Protein AF-A0A3D0USV5-F1 (afdb_monomer_lite)

Secondary structure (DSSP, 8-state):
-B-TTTS-B-TT--EEE-TTS-EEETTSHHHHHHHHHHHHHHHS-SS--TTSSSPPPPHHHHHHHHHHHHHHHHHHHHHHHHHHHHHHHHTT---

pLDDT: mean 83.61, std 13.04, range [35.88, 96.06]

Foldseek 3Di:
DQAPVPRHDDVPWDFDQDPVRDTHICPDPSVVLLVVLVCLVPPAACDFDPPDPDTGDHSVRVLVVLCVVVNPVSSVSSVVSNVVVVCVVCVVPDD

Radius of gyration: 15.93 Å; chains: 1; bounding box: 42×31×38 Å

Sequence (95 aa):
MTCPVCGQAHPDERVVKLIDGTEVSSYSEEWRRQCEAMWVLDNLPDKSNRRLKKPKPSKLEYLSNVRDNRGIKGYEILRKEMLWIYKERHGKRTR

Structure (mmCIF, N/CA/C/O backbone):
data_AF-A0A3D0USV5-F1
#
_entry.id   AF-A0A3D0USV5-F1
#
loop_
_atom_site.group_PDB
_atom_site.id
_atom_site.type_symbol
_atom_site.label_atom_id
_atom_site.label_alt_id
_atom_site.label_comp_id
_atom_site.label_asym_id
_atom_site.label_entity_id
_atom_site.label_seq_id
_atom_site.pdbx_PDB_ins_code
_atom_site.Cartn_x
_atom_site.Cartn_y
_atom_site.Cartn_z
_atom_site.occupancy
_atom_site.B_iso_or_equiv
_atom_site.auth_seq_id
_atom_site.auth_comp_id
_atom_site.auth_asym_id
_atom_site.auth_atom_id
_atom_site.pdbx_PDB_model_num
ATOM 1 N N . MET A 1 1 ? -25.071 -3.492 10.079 1.00 53.75 1 MET A N 1
ATOM 2 C CA . MET A 1 1 ? -24.862 -2.028 10.118 1.00 53.75 1 MET A CA 1
ATOM 3 C C . MET A 1 1 ? -24.933 -1.517 8.693 1.00 53.75 1 MET A C 1
ATOM 5 O O . MET A 1 1 ? -24.816 -2.327 7.779 1.00 53.75 1 MET A O 1
ATOM 9 N N . THR A 1 2 ? -25.239 -0.239 8.505 1.00 61.41 2 THR A N 1
ATOM 10 C CA . THR A 1 2 ? -25.300 0.383 7.181 1.00 61.41 2 THR A CA 1
ATOM 11 C C . T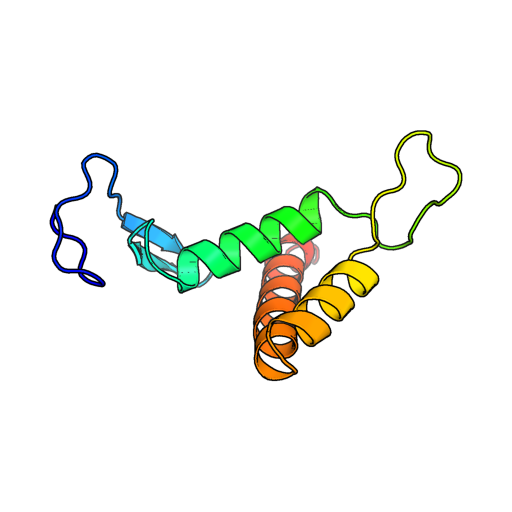HR A 1 2 ? -23.966 1.053 6.905 1.00 61.41 2 THR A C 1
ATOM 13 O O . THR A 1 2 ? -23.510 1.848 7.728 1.00 61.41 2 THR A O 1
ATOM 16 N N . CYS A 1 3 ? -23.359 0.752 5.761 1.00 59.53 3 CYS A N 1
ATOM 17 C CA . CYS A 1 3 ? -22.036 1.250 5.453 1.00 59.53 3 CYS A CA 1
ATOM 18 C C . CYS A 1 3 ? -22.071 2.767 5.278 1.00 59.53 3 CYS A C 1
ATOM 20 O O . CYS A 1 3 ? -22.808 3.254 4.418 1.00 59.53 3 CYS A O 1
ATOM 22 N N . PRO A 1 4 ? -21.269 3.537 6.034 1.00 58.12 4 PRO A N 1
ATOM 23 C CA . PRO A 1 4 ? -21.286 4.996 5.952 1.00 58.12 4 PRO A CA 1
ATOM 24 C C . PRO A 1 4 ? -20.756 5.522 4.610 1.00 58.12 4 PRO A C 1
ATOM 26 O O . PRO A 1 4 ? -20.937 6.695 4.302 1.00 58.12 4 PRO A O 1
ATOM 29 N N . VAL A 1 5 ? -20.120 4.663 3.803 1.00 60.19 5 VAL A N 1
ATOM 30 C CA . VAL A 1 5 ? -19.560 5.018 2.492 1.00 60.19 5 VAL A CA 1
ATOM 31 C C . VAL A 1 5 ? -20.581 4.846 1.361 1.00 60.19 5 VAL A C 1
ATOM 33 O O . VAL A 1 5 ? -20.635 5.683 0.466 1.00 60.19 5 VAL A O 1
ATOM 36 N N . CYS A 1 6 ? -21.397 3.787 1.378 1.00 69.50 6 CYS A N 1
ATOM 37 C CA . CYS A 1 6 ? -22.327 3.472 0.281 1.00 69.50 6 CYS A CA 1
ATOM 38 C C . CYS A 1 6 ? -23.810 3.444 0.689 1.00 69.50 6 CYS A C 1
ATOM 40 O O . CYS A 1 6 ? -24.676 3.297 -0.171 1.00 69.50 6 CYS A O 1
ATOM 42 N N . GLY A 1 7 ? -24.123 3.560 1.982 1.00 68.50 7 GLY A N 1
ATOM 43 C CA . GLY A 1 7 ? -25.489 3.528 2.511 1.00 68.50 7 GLY A CA 1
ATOM 44 C C . GLY A 1 7 ? -26.176 2.159 2.436 1.00 68.50 7 GLY A C 1
ATOM 45 O O . GLY A 1 7 ? -27.362 2.065 2.744 1.00 68.50 7 GLY A O 1
ATOM 46 N N . GLN A 1 8 ? -25.465 1.096 2.046 1.00 73.25 8 GLN A N 1
ATOM 47 C CA . GLN A 1 8 ? -25.997 -0.269 1.984 1.00 73.25 8 GLN A CA 1
ATOM 48 C C . GLN A 1 8 ? -25.618 -1.071 3.230 1.00 73.25 8 GLN A C 1
ATOM 50 O O . GLN A 1 8 ? -24.545 -0.891 3.800 1.00 73.25 8 GLN A O 1
ATOM 55 N N . ALA A 1 9 ? -26.495 -1.980 3.657 1.00 66.50 9 ALA A N 1
ATOM 56 C CA . ALA A 1 9 ? -26.181 -2.912 4.730 1.00 66.50 9 ALA A CA 1
ATOM 57 C C . ALA A 1 9 ? -25.331 -4.064 4.183 1.00 66.50 9 ALA A C 1
ATOM 59 O O . ALA A 1 9 ? -25.837 -4.911 3.445 1.00 66.50 9 ALA A O 1
ATOM 60 N N . HIS A 1 10 ? -24.046 -4.105 4.543 1.00 67.94 10 HIS A N 1
ATOM 61 C CA . HIS A 1 10 ? -23.214 -5.273 4.273 1.00 67.94 10 HIS A CA 1
ATOM 62 C C . HIS A 1 10 ? -23.291 -6.228 5.476 1.00 67.94 10 HIS A C 1
ATOM 64 O O . HIS A 1 10 ? -23.041 -5.798 6.606 1.00 67.94 10 HIS A O 1
ATOM 70 N N . PRO A 1 11 ? -23.654 -7.508 5.271 1.00 65.44 11 PRO A N 1
ATOM 71 C CA . PRO A 1 11 ? -23.830 -8.465 6.366 1.00 65.44 11 PRO A CA 1
ATOM 72 C C . PRO A 1 11 ? -22.542 -8.698 7.171 1.00 65.44 11 PRO A C 1
ATOM 74 O O . PRO A 1 11 ? -22.621 -8.932 8.373 1.00 65.44 11 PRO A O 1
ATOM 77 N N . ASP A 1 12 ? -21.375 -8.537 6.541 1.00 73.06 12 ASP A N 1
ATOM 78 C CA . ASP A 1 12 ? -20.055 -8.720 7.159 1.00 73.06 12 ASP A CA 1
ATOM 79 C C . ASP A 1 12 ? -19.361 -7.396 7.530 1.00 73.06 12 ASP A C 1
ATOM 81 O O . ASP A 1 12 ? -18.149 -7.360 7.767 1.00 73.06 12 ASP A O 1
ATOM 85 N N . GLU A 1 13 ? -20.096 -6.278 7.550 1.00 71.62 13 GLU A N 1
ATOM 86 C CA . GLU A 1 13 ? -19.516 -4.996 7.942 1.00 71.62 13 GLU A CA 1
ATOM 87 C C . GLU A 1 13 ? -19.086 -4.999 9.405 1.00 71.62 13 GLU A C 1
ATOM 89 O O . GLU A 1 13 ? -19.881 -5.236 10.317 1.00 71.62 13 GLU A O 1
ATOM 94 N N . ARG A 1 14 ? -17.816 -4.655 9.621 1.00 80.19 14 ARG A N 1
ATOM 95 C CA . ARG A 1 14 ? -17.237 -4.474 10.948 1.00 80.19 14 ARG A CA 1
ATOM 96 C C . ARG A 1 14 ? -16.439 -3.185 11.014 1.00 80.19 14 ARG A C 1
ATOM 98 O O . ARG A 1 14 ? -15.846 -2.753 10.025 1.00 80.19 14 ARG A O 1
ATOM 105 N N . VAL A 1 15 ? -16.382 -2.613 12.207 1.00 84.12 15 VAL A N 1
ATOM 106 C CA . VAL A 1 15 ? -15.464 -1.520 12.514 1.00 84.12 15 VAL A CA 1
ATOM 107 C C . VAL A 1 15 ? -14.078 -2.121 12.736 1.00 84.12 15 VAL A C 1
ATOM 109 O O . VAL A 1 15 ? -13.914 -3.063 13.512 1.00 84.12 15 VAL A O 1
ATOM 112 N N . VAL A 1 16 ? -13.090 -1.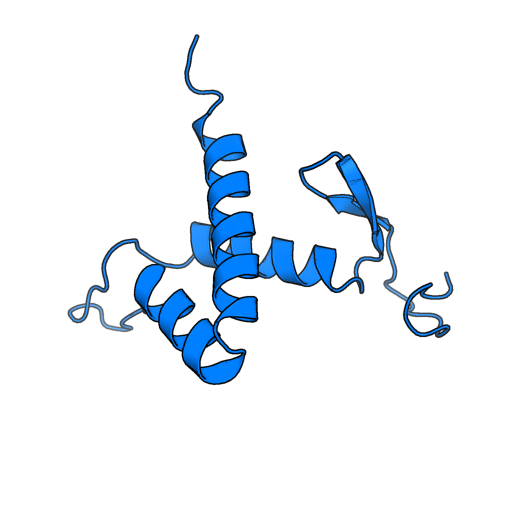617 12.005 1.00 84.81 16 VAL A N 1
ATOM 113 C CA . VAL A 1 16 ? -11.686 -2.010 12.106 1.00 84.81 16 VAL A CA 1
ATOM 114 C C . VAL A 1 16 ? -10.865 -0.822 12.573 1.00 84.81 16 VAL A C 1
ATOM 116 O O . VAL A 1 16 ? -11.090 0.313 12.159 1.00 84.81 16 VAL A O 1
ATOM 119 N N . LYS A 1 17 ? -9.894 -1.100 13.437 1.00 85.50 17 LYS A N 1
ATOM 120 C CA . LYS A 1 17 ? -8.954 -0.098 13.916 1.00 85.50 17 LYS A CA 1
ATOM 121 C C . LYS A 1 17 ? -7.738 -0.076 12.999 1.00 85.50 17 LYS A C 1
ATOM 123 O O . LYS A 1 17 ? -7.050 -1.089 12.864 1.00 85.50 17 LYS A O 1
ATOM 128 N N . LEU A 1 18 ? -7.495 1.069 12.378 1.00 84.88 18 LEU A N 1
ATOM 129 C CA . LEU A 1 18 ? -6.294 1.336 11.605 1.00 84.88 18 LEU A CA 1
ATOM 130 C C . LEU A 1 18 ? -5.072 1.457 12.526 1.00 84.88 18 LEU A C 1
ATOM 132 O O . LEU A 1 18 ? -5.184 1.610 13.745 1.00 84.88 18 LEU A O 1
ATOM 136 N N . ILE A 1 19 ? -3.877 1.403 11.941 1.00 79.50 19 ILE A N 1
ATOM 137 C CA . ILE A 1 19 ? -2.601 1.491 12.674 1.00 79.50 19 ILE A CA 1
ATOM 138 C C . ILE A 1 19 ? -2.416 2.831 13.426 1.00 79.50 19 ILE A C 1
ATOM 140 O O . ILE A 1 19 ? -1.698 2.874 14.420 1.00 79.50 19 ILE A O 1
ATOM 144 N N . ASP A 1 20 ? -3.109 3.900 13.028 1.00 77.50 20 ASP A N 1
ATOM 145 C CA . ASP A 1 20 ? -3.107 5.233 13.664 1.00 77.50 20 ASP A CA 1
ATOM 146 C C . ASP A 1 20 ? -4.105 5.294 14.823 1.00 77.50 20 ASP A C 1
ATOM 148 O O . ASP A 1 20 ? -4.168 6.280 15.553 1.00 77.50 20 ASP A O 1
ATOM 152 N N . GLY A 1 21 ? -4.871 4.222 15.010 1.00 81.31 21 GLY A N 1
ATOM 153 C CA . GLY A 1 21 ? -5.927 4.120 15.992 1.00 81.31 21 GLY A CA 1
ATOM 154 C C . GLY A 1 21 ? -7.284 4.609 15.503 1.00 81.31 21 GLY A C 1
ATOM 155 O O . GLY A 1 21 ? -8.235 4.503 16.275 1.00 81.31 21 GLY A O 1
ATOM 156 N N . THR A 1 22 ? -7.391 5.080 14.257 1.00 84.25 22 THR A N 1
ATOM 157 C CA . THR A 1 22 ? -8.657 5.512 13.664 1.00 84.25 22 THR A CA 1
ATOM 158 C C . THR A 1 22 ? -9.563 4.307 13.429 1.00 84.25 22 THR A C 1
ATOM 160 O O . THR A 1 22 ? -9.142 3.287 12.883 1.00 84.25 22 THR A O 1
ATOM 163 N N . GLU A 1 23 ? -10.821 4.413 13.841 1.00 86.94 23 GLU A N 1
ATOM 164 C CA . GLU A 1 23 ? -11.830 3.386 13.599 1.00 86.94 23 GLU A CA 1
ATOM 165 C C . GLU A 1 23 ? -12.555 3.671 12.286 1.00 86.94 23 GLU A C 1
ATOM 167 O O . GLU A 1 23 ? -13.173 4.720 12.112 1.00 86.94 23 GLU A O 1
ATOM 172 N N . VAL A 1 24 ? -12.469 2.731 11.349 1.00 84.69 24 VAL A N 1
ATOM 173 C CA . VAL A 1 24 ? -13.099 2.835 10.030 1.00 84.69 24 VAL A CA 1
ATOM 174 C C . VAL A 1 24 ? -13.929 1.594 9.735 1.00 84.69 24 VAL A C 1
ATOM 176 O O . VAL A 1 24 ? -13.760 0.546 10.355 1.00 84.69 24 VAL A O 1
ATOM 179 N N . SER A 1 25 ? -14.829 1.679 8.758 1.00 84.62 25 SER A N 1
ATOM 180 C CA . SER A 1 25 ? -15.504 0.488 8.235 1.00 84.62 25 SER A CA 1
ATOM 181 C C . SER A 1 25 ? -14.504 -0.430 7.523 1.00 84.62 25 SER A C 1
ATOM 183 O O . SER A 1 25 ? -13.589 0.032 6.834 1.00 84.62 25 SER A O 1
ATOM 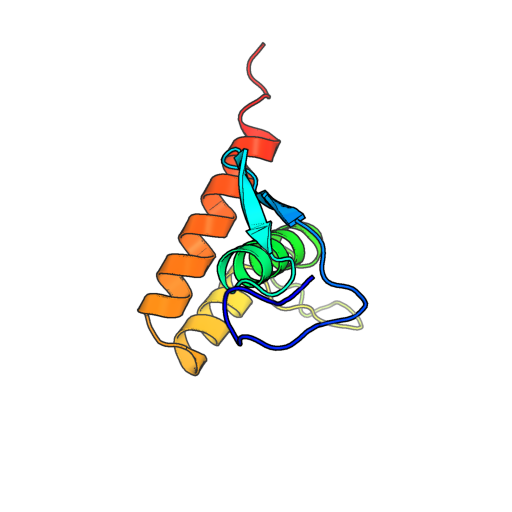185 N N . SER A 1 26 ? -14.720 -1.742 7.607 1.00 83.25 26 SER A N 1
ATOM 186 C CA . SER A 1 26 ? -14.006 -2.753 6.821 1.00 83.25 26 SER A CA 1
ATOM 187 C C . SER A 1 26 ? -14.185 -2.607 5.306 1.00 83.25 26 SER A C 1
ATOM 189 O O . SER A 1 26 ? -13.485 -3.273 4.548 1.00 83.25 26 SER A O 1
ATOM 191 N N . TYR A 1 27 ? -15.114 -1.763 4.857 1.00 80.31 27 TYR A N 1
ATOM 192 C CA . TYR A 1 27 ? -15.315 -1.421 3.448 1.00 80.31 27 TYR A CA 1
ATOM 193 C C . TYR A 1 27 ? -14.730 -0.053 3.070 1.00 80.31 27 TYR A C 1
ATOM 195 O O . TYR A 1 27 ? -14.855 0.367 1.923 1.00 80.31 27 TYR A O 1
ATOM 203 N N . SER A 1 28 ? -14.086 0.647 4.009 1.00 84.81 28 SER A N 1
ATOM 204 C CA . SER A 1 28 ? -13.437 1.928 3.723 1.00 84.81 28 SER A CA 1
ATOM 205 C C . SER A 1 28 ? -12.224 1.759 2.803 1.00 84.81 28 SER A C 1
ATOM 207 O O . SER A 1 28 ? -11.504 0.753 2.840 1.00 84.81 28 SER A O 1
ATOM 209 N N . GLU A 1 29 ? -11.971 2.781 1.988 1.00 85.50 29 GLU A N 1
ATOM 210 C CA . GLU A 1 29 ? -10.797 2.829 1.116 1.00 85.50 29 GLU A CA 1
ATOM 211 C C . GLU A 1 29 ? -9.503 2.899 1.937 1.00 85.50 29 GLU A C 1
ATOM 213 O O . GLU A 1 29 ? -8.474 2.359 1.536 1.00 85.50 29 GLU A O 1
ATOM 218 N N . GLU A 1 30 ? -9.555 3.510 3.116 1.00 87.75 30 GLU A N 1
ATOM 219 C CA . GLU A 1 30 ? -8.471 3.584 4.088 1.00 87.75 30 GLU A CA 1
ATOM 220 C C . GLU A 1 30 ? -8.070 2.191 4.577 1.00 87.75 30 GLU A C 1
ATOM 222 O O . GLU A 1 30 ? -6.891 1.831 4.505 1.00 87.75 30 GLU A O 1
ATOM 227 N N . TRP A 1 31 ? -9.042 1.363 4.975 1.00 88.50 31 TRP A N 1
ATOM 228 C CA . TRP A 1 31 ? -8.769 -0.024 5.348 1.00 88.50 31 TRP A CA 1
ATOM 229 C C . TRP A 1 31 ? -8.211 -0.828 4.175 1.00 88.50 31 TRP A C 1
ATOM 231 O O . TRP A 1 31 ? -7.218 -1.542 4.322 1.00 88.50 31 TRP A O 1
ATOM 241 N N . ARG A 1 32 ? -8.789 -0.667 2.979 1.00 89.12 32 ARG A N 1
ATOM 242 C CA . ARG A 1 32 ? -8.315 -1.353 1.771 1.00 89.12 32 ARG A CA 1
ATOM 243 C C . ARG A 1 32 ? -6.858 -1.012 1.450 1.00 89.12 32 ARG A C 1
ATOM 245 O O . ARG A 1 32 ? -6.077 -1.913 1.138 1.00 89.12 32 ARG A O 1
ATOM 252 N N . ARG A 1 33 ? -6.479 0.266 1.561 1.00 90.25 33 ARG A N 1
ATOM 253 C CA . ARG A 1 33 ? -5.099 0.743 1.358 1.00 90.25 33 ARG A CA 1
ATOM 254 C C . ARG A 1 33 ? -4.147 0.160 2.389 1.00 90.25 33 ARG A C 1
ATOM 256 O O . ARG A 1 33 ? -3.066 -0.296 2.021 1.00 90.25 33 ARG A O 1
ATOM 263 N N . GLN A 1 34 ? -4.551 0.129 3.655 1.00 90.50 34 GLN A N 1
ATOM 264 C CA . GLN A 1 34 ? -3.731 -0.445 4.715 1.00 90.50 34 GLN A CA 1
ATOM 265 C C . GLN A 1 34 ? -3.533 -1.954 4.521 1.00 90.50 34 GLN A C 1
ATOM 267 O O . GLN A 1 34 ? -2.409 -2.445 4.630 1.00 90.50 34 GLN A O 1
ATOM 272 N N . CYS A 1 35 ? -4.585 -2.690 4.149 1.00 92.62 35 CYS A N 1
ATOM 273 C CA . CYS A 1 35 ? -4.475 -4.099 3.771 1.00 92.62 35 CYS A CA 1
ATOM 274 C C . CYS A 1 35 ? -3.517 -4.313 2.598 1.00 92.62 35 CYS A C 1
ATOM 276 O O . CYS A 1 35 ? -2.686 -5.218 2.655 1.00 92.62 35 CYS A O 1
ATOM 278 N N . GLU A 1 36 ? -3.604 -3.487 1.553 1.00 94.88 36 GLU A N 1
ATOM 279 C CA . GLU A 1 36 ? -2.698 -3.565 0.407 1.00 94.88 36 GLU A CA 1
ATOM 280 C C . GLU A 1 36 ? -1.243 -3.319 0.830 1.00 94.88 36 GLU A C 1
ATOM 282 O O . GLU A 1 36 ? -0.363 -4.112 0.495 1.00 94.88 36 GLU A O 1
ATOM 287 N N . ALA A 1 37 ? -0.986 -2.280 1.626 1.00 94.31 37 ALA A N 1
ATOM 288 C CA . ALA A 1 37 ? 0.348 -1.970 2.128 1.00 94.31 37 ALA A CA 1
ATOM 289 C C . ALA A 1 37 ? 0.929 -3.107 2.987 1.00 94.31 37 ALA A C 1
ATOM 291 O O . ALA A 1 37 ? 2.081 -3.499 2.785 1.00 94.31 37 ALA A O 1
ATOM 292 N N . MET A 1 38 ? 0.135 -3.681 3.901 1.00 93.31 38 MET A N 1
ATOM 293 C CA . MET A 1 38 ? 0.543 -4.848 4.695 1.00 93.31 38 MET A CA 1
ATOM 294 C C . MET A 1 38 ? 0.847 -6.049 3.803 1.00 93.31 38 MET A C 1
ATOM 296 O O . MET A 1 38 ? 1.909 -6.657 3.927 1.00 93.31 38 MET A O 1
ATOM 300 N N . TRP A 1 39 ? -0.045 -6.357 2.858 1.00 95.50 39 TRP A N 1
ATOM 301 C CA . TRP A 1 39 ? 0.134 -7.483 1.949 1.00 95.50 39 TRP A CA 1
ATOM 302 C C . TRP A 1 39 ? 1.427 -7.356 1.141 1.00 95.50 39 TRP A C 1
ATOM 304 O O . TRP A 1 39 ? 2.182 -8.327 1.060 1.00 95.50 39 TRP A O 1
ATOM 314 N N . VAL A 1 40 ? 1.722 -6.166 0.604 1.00 94.88 40 VAL A N 1
ATOM 315 C CA . VAL A 1 40 ? 2.965 -5.893 -0.135 1.00 94.88 40 VAL A CA 1
ATOM 316 C C . VAL A 1 40 ? 4.190 -6.105 0.754 1.00 94.88 40 VAL A C 1
ATOM 318 O O . VAL A 1 40 ? 5.160 -6.730 0.319 1.00 94.88 40 VAL A O 1
ATOM 321 N N . LEU A 1 41 ? 4.162 -5.611 1.994 1.00 93.00 41 LEU A N 1
ATOM 322 C CA . LEU A 1 41 ? 5.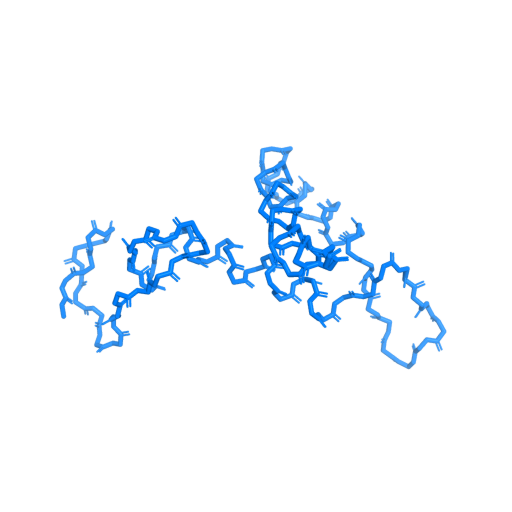276 -5.767 2.929 1.00 93.00 41 LEU A CA 1
ATOM 323 C C . LEU A 1 41 ? 5.537 -7.235 3.290 1.00 93.00 41 LEU A C 1
ATOM 325 O O . LEU A 1 41 ? 6.698 -7.644 3.321 1.00 93.00 41 LEU A O 1
ATOM 329 N N . ASP A 1 42 ? 4.473 -8.006 3.510 1.00 92.25 42 ASP A N 1
ATOM 330 C CA . ASP A 1 42 ? 4.545 -9.387 3.994 1.00 92.25 42 ASP A CA 1
ATOM 331 C C . ASP A 1 42 ? 4.805 -10.411 2.876 1.00 92.25 42 ASP A C 1
ATOM 333 O O . ASP A 1 42 ? 5.439 -11.440 3.108 1.00 92.25 42 ASP A O 1
ATOM 337 N N . ASN A 1 43 ? 4.345 -10.148 1.646 1.00 90.94 43 ASN A N 1
ATOM 338 C CA . ASN A 1 43 ? 4.349 -11.151 0.572 1.00 90.94 43 ASN A CA 1
ATOM 339 C C . ASN A 1 43 ? 5.368 -10.905 -0.540 1.00 90.94 43 ASN A C 1
ATOM 341 O O . ASN A 1 43 ? 5.703 -11.863 -1.259 1.00 90.94 43 ASN A O 1
ATOM 345 N N . LEU A 1 44 ? 5.829 -9.660 -0.712 1.00 92.88 44 LEU A N 1
ATOM 346 C CA . LEU A 1 44 ? 6.746 -9.291 -1.788 1.00 92.88 44 LEU A CA 1
ATOM 347 C C . LEU A 1 44 ? 8.181 -9.091 -1.279 1.00 92.88 44 LEU A C 1
ATOM 349 O O . LEU A 1 44 ? 8.411 -8.431 -0.261 1.00 92.88 44 LEU A O 1
ATOM 353 N N . PRO A 1 45 ? 9.185 -9.630 -1.990 1.00 90.88 45 PRO A N 1
ATOM 354 C CA . PRO A 1 45 ? 10.583 -9.440 -1.631 1.00 90.88 45 PRO A CA 1
ATOM 355 C C . PRO A 1 45 ? 11.052 -8.008 -1.926 1.00 90.88 45 PRO A C 1
ATOM 357 O O . PRO A 1 45 ? 10.478 -7.299 -2.753 1.00 90.88 45 PRO A O 1
ATOM 360 N N . ASP A 1 46 ? 12.146 -7.582 -1.294 1.00 88.25 46 ASP A N 1
ATOM 361 C CA . ASP A 1 46 ? 12.767 -6.282 -1.607 1.00 88.25 46 ASP A CA 1
ATOM 362 C C . ASP A 1 46 ? 13.427 -6.279 -2.989 1.00 88.25 46 ASP A C 1
ATOM 364 O O . ASP A 1 46 ? 13.463 -5.256 -3.669 1.00 88.25 46 ASP A O 1
ATOM 368 N N . LYS A 1 47 ? 13.923 -7.443 -3.426 1.00 85.88 47 LYS A N 1
ATOM 369 C CA . LYS A 1 47 ? 14.532 -7.649 -4.741 1.00 85.88 47 LYS A CA 1
ATOM 370 C C . LYS A 1 47 ? 13.816 -8.768 -5.481 1.00 85.88 47 LYS A C 1
ATO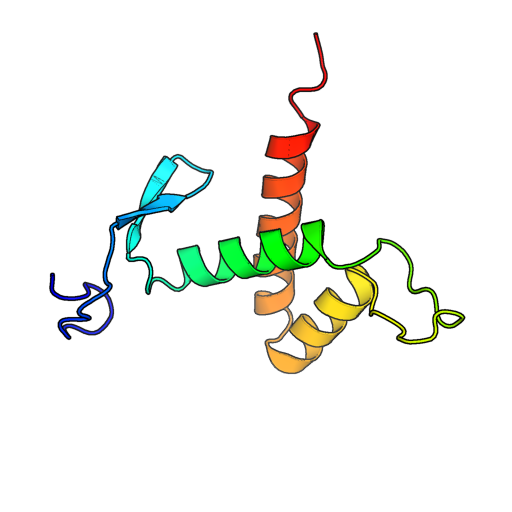M 372 O O . LYS A 1 47 ? 13.576 -9.839 -4.927 1.00 85.88 47 LYS A O 1
ATOM 377 N N . SER A 1 48 ? 13.512 -8.514 -6.748 1.00 82.00 48 SER A N 1
ATOM 378 C CA . SER A 1 48 ? 12.924 -9.501 -7.647 1.00 82.00 48 SER A CA 1
ATOM 379 C C . SER A 1 48 ? 13.906 -10.649 -7.835 1.00 82.00 48 SER A C 1
ATOM 381 O O . SER A 1 48 ? 15.051 -10.427 -8.236 1.00 82.00 48 SER A O 1
ATOM 383 N N . ASN A 1 49 ? 13.483 -11.878 -7.546 1.00 80.69 49 ASN A N 1
ATOM 384 C CA . ASN A 1 49 ? 14.284 -13.057 -7.849 1.00 80.69 49 ASN A CA 1
ATOM 385 C C . ASN A 1 49 ? 13.673 -13.803 -9.034 1.00 80.69 49 ASN A C 1
ATOM 387 O O . ASN A 1 49 ? 12.800 -14.659 -8.881 1.00 80.69 49 ASN A O 1
ATOM 391 N N . ARG A 1 50 ? 14.179 -13.483 -10.229 1.00 75.88 50 ARG A N 1
ATOM 392 C CA . ARG A 1 50 ? 13.736 -14.075 -11.500 1.00 75.88 50 ARG A CA 1
ATOM 393 C C . ARG A 1 50 ? 14.102 -15.553 -11.658 1.00 75.88 50 ARG A C 1
ATOM 395 O O . ARG A 1 50 ? 13.618 -16.190 -12.582 1.00 75.88 50 ARG A O 1
ATOM 402 N N . ARG A 1 51 ? 14.945 -16.101 -10.774 1.00 80.31 51 ARG A N 1
ATOM 403 C CA . ARG A 1 51 ? 15.358 -17.514 -10.804 1.00 80.31 51 ARG A CA 1
ATOM 404 C C . ARG A 1 51 ? 14.390 -18.439 -10.061 1.00 80.31 51 ARG A C 1
ATOM 406 O O . ARG A 1 51 ? 14.568 -19.651 -10.092 1.00 80.31 51 ARG A O 1
ATOM 413 N N . LEU A 1 52 ? 13.386 -17.895 -9.369 1.00 79.88 52 LEU A N 1
ATOM 414 C CA . LEU A 1 52 ? 12.369 -18.704 -8.701 1.00 79.88 52 LEU A CA 1
ATOM 415 C C . LEU A 1 52 ? 11.402 -19.316 -9.719 1.00 79.88 52 LEU A C 1
ATOM 417 O O . LEU A 1 52 ? 10.996 -18.658 -10.671 1.00 79.88 52 LEU A O 1
ATOM 421 N N . LYS A 1 53 ? 10.940 -20.544 -9.439 1.00 80.56 53 LYS A N 1
ATOM 422 C CA . LYS A 1 53 ? 9.905 -21.250 -10.222 1.00 80.56 53 LYS A CA 1
ATOM 423 C C . LYS A 1 53 ? 8.628 -20.416 -10.421 1.00 80.56 53 LYS A C 1
ATOM 425 O O . LYS A 1 53 ? 7.914 -20.606 -11.398 1.00 80.56 53 LYS A O 1
ATOM 430 N N . LYS A 1 54 ? 8.335 -19.507 -9.484 1.00 80.88 54 LYS A N 1
ATOM 431 C CA . LYS A 1 54 ? 7.288 -18.485 -9.589 1.00 80.88 54 LYS A CA 1
ATOM 432 C C . LYS A 1 54 ? 7.896 -17.129 -9.211 1.00 80.88 54 LYS A C 1
ATOM 434 O O . LYS A 1 54 ? 8.003 -16.850 -8.013 1.00 80.88 54 LYS A O 1
ATOM 439 N N . PRO A 1 55 ? 8.355 -16.321 -10.181 1.00 83.06 55 PRO A N 1
ATOM 440 C CA . PRO A 1 55 ? 8.936 -15.022 -9.883 1.00 83.06 55 PRO A CA 1
ATOM 441 C C . PRO A 1 55 ? 7.861 -14.107 -9.292 1.00 83.06 55 PRO A C 1
ATOM 443 O O . PRO A 1 55 ? 6.758 -13.995 -9.825 1.00 83.06 55 PRO A O 1
ATOM 446 N N . LYS A 1 56 ? 8.185 -13.469 -8.167 1.00 86.81 56 LYS A N 1
ATOM 447 C CA . LYS A 1 56 ? 7.354 -12.427 -7.561 1.00 86.81 56 LYS A CA 1
ATOM 448 C C . LYS A 1 56 ? 7.955 -11.063 -7.891 1.00 86.81 56 LYS A C 1
ATOM 450 O O . LYS A 1 56 ? 9.184 -10.945 -7.831 1.00 86.81 56 LYS A O 1
ATOM 455 N N . PRO A 1 57 ? 7.130 -10.045 -8.189 1.00 90.75 57 PRO A N 1
ATOM 456 C CA . PRO A 1 57 ? 7.634 -8.688 -8.299 1.00 90.75 57 PRO A CA 1
ATOM 457 C C . PRO A 1 57 ? 8.224 -8.255 -6.956 1.00 90.75 57 PRO A C 1
ATOM 459 O O . PRO A 1 57 ? 7.750 -8.652 -5.889 1.00 90.75 57 PRO A O 1
ATOM 462 N N . SER A 1 58 ? 9.261 -7.432 -7.007 1.00 94.06 58 SER A N 1
ATOM 463 C CA . SER A 1 58 ? 9.730 -6.712 -5.830 1.00 94.06 58 SER A CA 1
ATOM 464 C C . SER A 1 58 ? 8.688 -5.705 -5.343 1.00 94.06 58 SER A C 1
ATOM 466 O O . SER A 1 58 ? 7.823 -5.264 -6.104 1.00 94.06 58 SER A O 1
ATOM 468 N N . LYS A 1 59 ? 8.817 -5.270 -4.085 1.00 93.94 59 LYS A N 1
ATOM 469 C CA . LYS A 1 59 ? 8.026 -4.157 -3.535 1.00 93.94 59 LYS A CA 1
ATOM 470 C C . LYS A 1 59 ? 8.083 -2.907 -4.429 1.00 93.94 59 LYS A C 1
ATOM 472 O O . LYS A 1 59 ? 7.065 -2.253 -4.637 1.00 93.94 59 LYS A O 1
ATOM 477 N N . LEU A 1 60 ? 9.257 -2.600 -4.992 1.00 93.62 60 LEU A N 1
ATOM 478 C CA . LEU A 1 60 ? 9.443 -1.469 -5.907 1.00 93.62 60 LEU A CA 1
ATOM 479 C C . LEU A 1 60 ? 8.734 -1.680 -7.248 1.00 93.62 60 LEU A C 1
ATOM 481 O O . LEU A 1 60 ? 8.034 -0.779 -7.694 1.00 93.62 60 LEU A O 1
ATOM 485 N N . GLU A 1 61 ? 8.858 -2.861 -7.860 1.00 94.06 61 GLU A N 1
ATOM 486 C CA . GLU A 1 61 ? 8.145 -3.187 -9.108 1.00 94.06 61 GLU A CA 1
ATOM 487 C C . GLU A 1 61 ? 6.622 -3.127 -8.917 1.00 94.06 61 GLU A C 1
ATOM 489 O O . GLU A 1 61 ? 5.913 -2.616 -9.781 1.00 94.06 61 GLU A O 1
ATOM 494 N N . TYR A 1 62 ? 6.108 -3.582 -7.769 1.00 95.44 62 TYR A N 1
ATOM 495 C CA . TYR A 1 62 ? 4.685 -3.455 -7.450 1.00 95.44 62 TYR A CA 1
ATOM 496 C C . TYR A 1 62 ? 4.253 -1.989 -7.355 1.00 95.44 62 TYR A C 1
ATOM 498 O O . TYR A 1 62 ? 3.254 -1.601 -7.957 1.00 95.44 62 TYR A O 1
ATOM 506 N N . LEU A 1 63 ? 5.021 -1.152 -6.651 1.00 94.88 63 LEU A N 1
ATOM 507 C CA . LEU A 1 63 ? 4.747 0.282 -6.569 1.00 94.88 63 LEU A CA 1
ATOM 508 C C . LEU A 1 63 ? 4.805 0.959 -7.947 1.00 94.88 63 LEU A C 1
ATOM 510 O O . LEU A 1 63 ? 3.949 1.789 -8.247 1.00 94.88 63 LEU A O 1
ATOM 514 N N . SER A 1 64 ? 5.760 0.591 -8.805 1.00 95.19 64 SER A N 1
ATOM 515 C CA . SER A 1 64 ? 5.803 1.064 -10.194 1.00 95.19 64 SER A CA 1
ATOM 516 C C . SER A 1 64 ? 4.535 0.683 -10.956 1.00 95.19 64 SER A C 1
ATOM 518 O O . SER A 1 64 ? 3.911 1.558 -11.546 1.00 95.19 64 SER A O 1
ATOM 520 N N . ASN A 1 65 ? 4.067 -0.562 -10.844 1.00 94.94 65 ASN A N 1
ATOM 521 C CA . ASN A 1 65 ? 2.800 -0.965 -11.456 1.00 94.94 65 ASN A CA 1
ATOM 522 C C . ASN A 1 65 ? 1.612 -0.161 -10.903 1.00 94.94 65 ASN A C 1
ATOM 524 O O . ASN A 1 65 ? 0.723 0.226 -11.658 1.00 94.94 65 ASN A O 1
ATOM 528 N N . VAL A 1 66 ? 1.581 0.132 -9.600 1.00 95.25 66 VAL A N 1
ATOM 529 C CA . VAL A 1 66 ? 0.540 0.989 -9.008 1.00 95.25 66 VAL A CA 1
ATOM 530 C C . VAL A 1 66 ? 0.598 2.401 -9.579 1.00 95.25 66 VAL A C 1
ATOM 532 O O . VAL A 1 66 ? -0.450 2.960 -9.888 1.00 95.25 66 VAL A O 1
ATOM 535 N N . ARG A 1 67 ? 1.793 2.967 -9.771 1.00 95.19 67 ARG A N 1
ATOM 536 C CA . ARG A 1 67 ? 1.966 4.267 -10.430 1.00 95.19 67 ARG A CA 1
ATOM 537 C C . ARG A 1 67 ? 1.403 4.250 -11.847 1.00 95.19 67 ARG A C 1
ATOM 539 O O . ARG A 1 67 ? 0.712 5.186 -12.230 1.00 95.19 67 ARG A O 1
ATOM 546 N N . ASP A 1 68 ? 1.690 3.201 -12.604 1.00 96.06 68 ASP A N 1
ATOM 547 C CA . ASP A 1 68 ? 1.310 3.123 -14.012 1.00 96.06 68 ASP A CA 1
ATOM 548 C C . ASP A 1 68 ? -0.212 2.913 -14.173 1.00 96.06 68 ASP A C 1
ATOM 550 O O . ASP A 1 68 ? -0.810 3.435 -15.108 1.00 96.06 68 ASP A O 1
ATOM 554 N N . ASN A 1 69 ? -0.867 2.235 -13.218 1.00 95.81 69 ASN A N 1
ATOM 555 C CA . ASN A 1 69 ? -2.317 1.987 -13.243 1.00 95.81 69 ASN A CA 1
ATOM 556 C C . ASN A 1 69 ? -3.162 3.057 -12.526 1.00 95.81 69 ASN A C 1
ATOM 558 O O . ASN A 1 69 ? -4.289 3.327 -12.931 1.00 95.81 69 ASN A O 1
ATOM 562 N N . ARG A 1 70 ? -2.664 3.631 -11.423 1.00 93.12 70 ARG A N 1
ATOM 563 C CA . ARG A 1 70 ? -3.406 4.557 -10.538 1.00 93.12 70 ARG A CA 1
ATOM 564 C C . ARG A 1 70 ? -2.810 5.970 -10.506 1.00 93.12 70 ARG A C 1
ATOM 566 O O . ARG A 1 70 ? -3.279 6.827 -9.756 1.00 93.12 70 ARG A O 1
ATOM 573 N N . GLY A 1 71 ? -1.766 6.222 -11.292 1.00 95.56 71 GLY A N 1
ATOM 574 C CA . GLY A 1 71 ? -1.046 7.490 -11.347 1.00 95.56 71 GLY A CA 1
ATOM 575 C C . GLY A 1 71 ? -0.086 7.718 -10.175 1.00 95.56 71 GLY A C 1
ATOM 576 O O . GLY A 1 71 ? -0.009 6.950 -9.211 1.00 95.56 71 GLY A O 1
ATOM 577 N N . ILE A 1 72 ? 0.636 8.843 -10.236 1.00 94.56 72 ILE A N 1
ATOM 578 C CA . ILE A 1 72 ? 1.618 9.244 -9.214 1.00 94.56 72 ILE A CA 1
ATOM 579 C C . ILE A 1 72 ? 1.001 9.359 -7.816 1.00 94.56 72 ILE A C 1
ATOM 581 O O . ILE A 1 72 ? 1.603 8.924 -6.840 1.00 94.56 72 ILE A O 1
ATOM 585 N N . LYS A 1 73 ? -0.244 9.841 -7.725 1.00 93.31 73 LYS A N 1
ATOM 586 C CA . LYS A 1 73 ? -0.964 9.970 -6.452 1.00 93.31 73 LYS A CA 1
ATOM 587 C C . LYS A 1 73 ? -1.186 8.610 -5.787 1.00 93.31 73 LYS A C 1
ATOM 589 O O . LYS A 1 73 ? -0.957 8.474 -4.591 1.00 93.31 73 LYS A O 1
ATOM 594 N N . GLY A 1 74 ? -1.585 7.591 -6.555 1.00 90.56 74 GLY A N 1
ATOM 595 C CA . GLY A 1 74 ? -1.763 6.233 -6.035 1.00 90.56 74 GLY A CA 1
ATOM 596 C C . GLY A 1 74 ? -0.454 5.631 -5.520 1.00 90.56 74 GLY A C 1
ATOM 597 O O . GLY A 1 74 ? -0.432 5.023 -4.451 1.00 90.56 74 GLY A O 1
ATOM 598 N N . TYR A 1 75 ? 0.646 5.869 -6.240 1.00 94.69 75 TYR A N 1
ATOM 599 C CA . TYR A 1 75 ? 1.990 5.483 -5.806 1.00 94.69 75 TYR A CA 1
ATOM 600 C C . TYR A 1 75 ? 2.387 6.150 -4.487 1.00 94.69 75 TYR A C 1
ATOM 602 O O . TY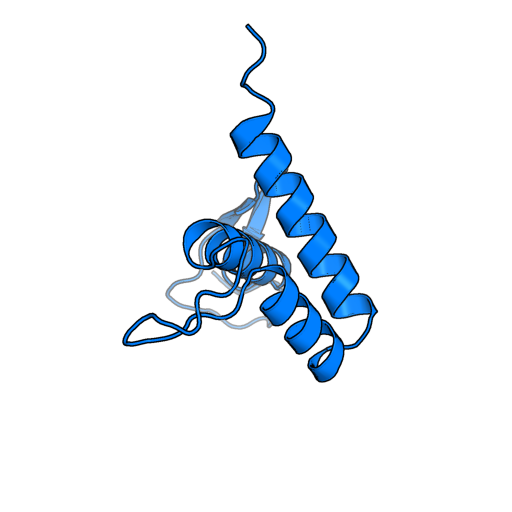R A 1 75 ? 2.835 5.469 -3.568 1.00 94.69 75 TYR A O 1
ATOM 610 N N . GLU A 1 76 ? 2.222 7.469 -4.380 1.00 94.62 76 GLU A N 1
ATOM 611 C CA . GLU A 1 76 ? 2.618 8.226 -3.191 1.00 94.62 76 GLU A CA 1
ATOM 612 C C . GLU A 1 76 ? 1.825 7.804 -1.957 1.00 94.62 76 GLU A C 1
ATOM 614 O O . GLU A 1 76 ? 2.420 7.587 -0.900 1.00 94.62 76 GLU A O 1
ATOM 619 N N . ILE A 1 77 ? 0.507 7.629 -2.103 1.00 93.00 77 ILE A N 1
ATOM 620 C CA . ILE A 1 77 ? -0.376 7.173 -1.025 1.00 93.00 77 ILE A CA 1
ATOM 621 C C . ILE A 1 77 ? 0.066 5.794 -0.533 1.00 93.00 77 ILE A C 1
ATOM 623 O O . ILE A 1 77 ? 0.327 5.626 0.658 1.00 93.00 77 ILE A O 1
ATOM 627 N N . LEU A 1 78 ? 0.212 4.820 -1.438 1.00 94.06 78 LEU A N 1
ATOM 628 C CA . LEU A 1 78 ? 0.574 3.459 -1.049 1.00 94.06 78 LEU A CA 1
ATOM 629 C C . LEU A 1 78 ? 1.991 3.391 -0.467 1.00 94.06 78 LEU A C 1
ATOM 631 O O . LEU A 1 78 ? 2.219 2.723 0.539 1.00 94.06 78 LEU A O 1
ATOM 635 N N . ARG A 1 79 ? 2.950 4.118 -1.053 1.00 94.31 79 ARG A N 1
ATOM 636 C CA . ARG A 1 79 ? 4.324 4.182 -0.543 1.00 94.31 79 ARG A CA 1
ATOM 637 C C . ARG A 1 79 ? 4.380 4.800 0.852 1.00 94.31 79 ARG A C 1
ATOM 639 O O . ARG A 1 79 ? 5.130 4.308 1.693 1.00 94.31 79 ARG A O 1
ATOM 646 N N . LYS A 1 80 ? 3.619 5.870 1.099 1.00 93.69 80 LYS A N 1
ATOM 647 C CA . LYS A 1 80 ? 3.533 6.510 2.417 1.00 93.69 80 LYS A CA 1
ATOM 648 C C . LYS A 1 80 ? 2.981 5.535 3.454 1.00 93.69 80 LYS A C 1
ATOM 650 O O . LYS A 1 80 ? 3.591 5.392 4.511 1.00 93.69 80 LYS A O 1
ATOM 655 N N . GLU A 1 81 ? 1.903 4.832 3.115 1.00 92.88 81 GLU A N 1
ATOM 656 C CA . GLU A 1 81 ? 1.295 3.825 3.986 1.00 92.88 81 GLU A CA 1
ATOM 657 C C . GLU A 1 81 ? 2.295 2.704 4.300 1.00 92.88 81 GLU A C 1
ATOM 659 O O . GLU A 1 81 ? 2.591 2.441 5.460 1.00 92.88 81 GLU A O 1
ATOM 664 N N . MET A 1 82 ? 2.936 2.121 3.280 1.00 93.44 82 MET A N 1
ATOM 665 C CA . MET A 1 82 ? 3.960 1.085 3.466 1.00 93.44 82 MET A CA 1
ATOM 666 C C . MET A 1 82 ? 5.104 1.530 4.387 1.00 93.44 82 MET A C 1
ATOM 668 O O . MET A 1 82 ? 5.526 0.768 5.256 1.00 93.44 82 MET A O 1
ATOM 672 N N . LEU A 1 83 ? 5.623 2.749 4.208 1.00 91.56 83 LEU A N 1
ATOM 673 C CA . LEU A 1 83 ? 6.708 3.275 5.043 1.00 91.56 83 LEU A CA 1
ATOM 674 C C . LEU A 1 83 ? 6.281 3.443 6.497 1.00 91.56 83 LEU A C 1
ATOM 676 O O . LEU A 1 83 ? 7.058 3.150 7.405 1.00 91.56 83 LEU A O 1
ATOM 680 N N . TRP A 1 84 ? 5.061 3.916 6.717 1.00 89.50 84 TRP A N 1
ATOM 681 C CA . TRP A 1 84 ? 4.540 4.109 8.056 1.00 89.50 84 TRP A CA 1
ATOM 682 C C . TRP A 1 84 ? 4.319 2.772 8.773 1.00 89.50 84 TRP A C 1
ATOM 684 O O . TRP A 1 84 ? 4.829 2.595 9.877 1.00 89.50 84 TRP A O 1
ATOM 694 N N . ILE A 1 85 ? 3.721 1.779 8.106 1.00 90.19 85 ILE A N 1
ATOM 695 C CA . ILE A 1 85 ? 3.587 0.413 8.642 1.00 90.19 85 ILE A CA 1
ATOM 696 C C . ILE A 1 85 ? 4.956 -0.200 8.947 1.00 90.19 85 ILE A C 1
ATOM 698 O O . ILE A 1 85 ? 5.156 -0.799 10.004 1.00 90.19 85 ILE A O 1
ATOM 702 N N . TYR A 1 86 ? 5.921 -0.050 8.037 1.00 89.00 86 TYR A N 1
ATOM 703 C CA . TYR A 1 86 ? 7.280 -0.541 8.248 1.00 89.00 86 TYR A CA 1
ATOM 704 C C . TYR A 1 86 ? 7.925 0.111 9.478 1.00 89.00 86 TYR A C 1
ATOM 706 O O . TYR A 1 86 ? 8.522 -0.582 10.304 1.00 89.00 86 TYR A O 1
ATOM 714 N N . LYS A 1 87 ? 7.762 1.430 9.642 1.00 88.38 87 LYS A N 1
ATOM 715 C CA . LYS A 1 87 ? 8.251 2.166 10.811 1.00 88.38 87 LYS A CA 1
ATOM 716 C C . LYS A 1 87 ? 7.573 1.702 12.099 1.00 88.38 87 LYS A C 1
ATOM 718 O O . LYS A 1 87 ? 8.270 1.519 13.085 1.00 88.38 87 LYS A O 1
ATOM 723 N N . GLU A 1 88 ? 6.273 1.441 12.107 1.00 86.00 88 GLU A N 1
ATOM 724 C CA . GLU A 1 88 ? 5.584 0.926 13.300 1.00 86.00 88 GLU A CA 1
ATOM 725 C C . GLU A 1 88 ? 6.035 -0.496 13.669 1.00 86.00 88 GLU A C 1
ATOM 727 O O . GLU A 1 88 ? 6.241 -0.812 14.844 1.00 86.00 88 GLU A O 1
ATOM 732 N N . ARG A 1 89 ? 6.255 -1.353 12.665 1.00 84.88 89 ARG A N 1
ATOM 733 C CA . ARG A 1 89 ? 6.706 -2.740 12.861 1.00 84.88 89 ARG A CA 1
ATOM 734 C C . ARG A 1 89 ? 8.172 -2.837 13.297 1.00 84.88 89 ARG A C 1
ATOM 736 O O . ARG A 1 89 ? 8.507 -3.699 14.106 1.00 84.88 89 ARG A O 1
ATOM 743 N N . HIS A 1 90 ? 9.048 -1.973 12.777 1.00 78.75 90 HIS A N 1
ATOM 744 C CA . HIS A 1 90 ? 10.501 -2.053 12.994 1.00 78.75 90 HIS A CA 1
ATOM 745 C C . HIS A 1 90 ? 11.083 -0.940 13.877 1.00 78.75 90 HIS A C 1
ATOM 747 O O . HIS A 1 90 ? 12.185 -1.091 14.397 1.00 78.75 90 HIS A O 1
ATOM 753 N N . GLY A 1 91 ? 10.358 0.155 14.090 1.00 63.09 91 GLY A N 1
ATOM 754 C CA . GLY A 1 91 ? 10.763 1.297 14.916 1.00 63.09 91 GLY A CA 1
ATOM 755 C C . GLY A 1 91 ? 10.668 1.049 16.421 1.00 63.09 91 GLY A C 1
ATOM 756 O O . GLY A 1 91 ? 11.250 1.800 17.191 1.00 63.09 91 GLY A O 1
ATOM 757 N N . LYS A 1 92 ? 10.031 -0.044 16.862 1.00 54.28 92 LYS A N 1
ATOM 758 C CA . LYS A 1 92 ? 10.047 -0.499 18.268 1.00 54.28 92 LYS A CA 1
ATOM 759 C C . LYS A 1 92 ? 11.327 -1.263 18.652 1.00 54.28 92 LYS A C 1
ATOM 761 O O . LYS A 1 92 ? 11.373 -1.904 19.697 1.00 54.28 92 LYS A O 1
ATOM 766 N N . ARG A 1 93 ? 12.372 -1.222 17.815 1.00 46.56 93 ARG A N 1
ATOM 767 C CA . ARG A 1 93 ? 13.652 -1.926 18.018 1.00 46.56 93 ARG A CA 1
ATOM 768 C C . ARG A 1 93 ? 14.765 -1.019 18.560 1.00 46.56 93 ARG A C 1
ATOM 770 O O . ARG A 1 93 ? 15.926 -1.199 18.215 1.00 46.56 93 ARG A O 1
ATOM 777 N N . THR A 1 94 ? 14.412 -0.075 19.424 1.00 41.16 94 THR A N 1
ATOM 778 C CA . THR A 1 94 ? 15.355 0.656 20.282 1.00 41.16 94 THR A CA 1
ATOM 779 C C . THR A 1 94 ? 14.877 0.515 21.717 1.00 41.16 94 THR A C 1
ATOM 781 O O . THR A 1 94 ? 13.868 1.099 22.107 1.00 41.16 94 THR A O 1
ATOM 784 N N . ARG A 1 95 ? 15.572 -0.376 22.423 1.00 35.88 95 ARG A N 1
ATOM 785 C CA . ARG A 1 95 ? 15.538 -0.565 23.869 1.00 35.88 95 ARG A CA 1
ATOM 786 C C . ARG A 1 95 ? 16.452 0.464 24.519 1.00 35.88 95 ARG A C 1
ATOM 788 O O . ARG A 1 95 ? 17.462 0.802 23.860 1.00 35.88 95 ARG A O 1
#